Protein AF-A0A923FE70-F1 (afdb_monomer_lite)

Secondary structure (DSSP, 8-state):
-HHHHHHHHHHHHHHHHHTT-EEE-TTSS-EEEEEEE-SSEEEEEESSTT-EEEEEHHHHHHHHHHHHHTT--SGGGPPP----SSGGGS-HHHHHTTB-TTS-BPP---

Foldseek 3Di:
DVVLVVVLVVVLVVLVVQAPPWDADPVNPWIKHFPDRDPFWTWIGTDDPPDIDIDTSVVSSVLVVVCVVVVCDDDVSPFDQADDPDLVRGGPSNNVVQADPVRDGHDPDD

Organism: NCBI:txid2745496

pLDDT: mean 82.55, std 10.19, range [40.16, 93.31]

Sequence (110 aa):
MQHIIQVDNTLWALTSRLQGKELQIPSRSARFRITTVDANRFVIETGSEDSQLALTRAAFQQTLDYLAGNNHLGQAQAVEISSNHTYEKAGPLCQAARYRAENKPGSLRY

Radius of gyration: 15.58 Å; chains: 1; bounding box: 36×31×39 Å

Structure (mmCIF, N/CA/C/O backbone):
data_AF-A0A923FE70-F1
#
_entry.id   AF-A0A923FE70-F1
#
loop_
_atom_site.group_PDB
_atom_site.id
_atom_site.type_symbol
_atom_site.label_atom_id
_atom_site.label_alt_id
_atom_site.label_comp_id
_atom_site.label_asym_id
_atom_site.label_entity_id
_atom_site.label_seq_id
_atom_site.pdbx_PDB_ins_code
_atom_site.Cartn_x
_atom_site.Cartn_y
_atom_site.Cartn_z
_atom_site.occupancy
_atom_site.B_iso_or_equiv
_atom_site.auth_seq_id
_atom_site.auth_comp_id
_atom_site.auth_asym_id
_atom_site.auth_atom_id
_atom_site.pdbx_PDB_model_num
ATOM 1 N N . MET A 1 1 ? 15.191 -11.835 -4.048 1.00 58.59 1 MET A N 1
ATOM 2 C CA . MET A 1 1 ? 13.790 -11.977 -3.580 1.00 58.59 1 MET A CA 1
ATOM 3 C C . MET A 1 1 ? 13.647 -12.224 -2.077 1.00 58.59 1 MET A C 1
ATOM 5 O O . MET A 1 1 ? 12.761 -11.615 -1.499 1.00 58.59 1 MET A O 1
ATOM 9 N N . GLN A 1 2 ? 14.486 -13.036 -1.412 1.00 61.03 2 GLN A N 1
ATOM 10 C CA . GLN A 1 2 ? 14.336 -13.315 0.036 1.00 61.03 2 GLN A CA 1
ATOM 11 C C . GLN A 1 2 ? 14.248 -12.055 0.926 1.00 61.03 2 GLN A C 1
ATOM 13 O O . GLN A 1 2 ? 13.419 -12.010 1.829 1.00 61.03 2 GLN A O 1
ATOM 18 N N . HIS A 1 3 ? 15.020 -11.001 0.630 1.00 62.88 3 HIS A N 1
ATOM 19 C CA . HIS A 1 3 ? 14.956 -9.735 1.374 1.00 62.88 3 HIS A CA 1
ATOM 20 C C . HIS A 1 3 ? 13.593 -9.031 1.288 1.00 62.88 3 HIS A C 1
ATOM 22 O O . HIS A 1 3 ? 13.148 -8.446 2.269 1.00 62.88 3 HIS A O 1
ATOM 28 N N . ILE A 1 4 ? 12.906 -9.118 0.147 1.00 74.62 4 ILE A N 1
ATOM 29 C CA . ILE A 1 4 ? 11.605 -8.467 -0.059 1.00 74.62 4 ILE A CA 1
ATOM 30 C C . ILE A 1 4 ? 10.528 -9.161 0.784 1.00 74.62 4 ILE A C 1
ATOM 32 O O . ILE A 1 4 ? 9.772 -8.504 1.493 1.00 74.62 4 ILE A O 1
ATOM 36 N N . ILE A 1 5 ? 10.543 -10.497 0.803 1.00 71.69 5 ILE A N 1
ATOM 37 C CA . ILE A 1 5 ? 9.637 -11.316 1.623 1.00 71.69 5 ILE A CA 1
ATOM 38 C C . ILE A 1 5 ? 9.839 -11.029 3.123 1.00 71.69 5 ILE A C 1
ATOM 40 O O . ILE A 1 5 ? 8.887 -11.023 3.904 1.00 71.69 5 ILE A O 1
ATOM 44 N N . GLN A 1 6 ? 11.078 -10.776 3.555 1.00 72.75 6 GLN A N 1
ATOM 45 C CA . GLN A 1 6 ? 11.368 -10.413 4.944 1.00 72.75 6 GLN A CA 1
ATOM 46 C C . GLN A 1 6 ? 10.820 -9.024 5.309 1.00 72.75 6 GLN A C 1
ATOM 48 O O . GLN A 1 6 ? 10.296 -8.850 6.413 1.00 72.75 6 GLN A O 1
ATOM 53 N N . VAL A 1 7 ? 10.913 -8.051 4.395 1.00 76.81 7 VAL A N 1
ATOM 54 C CA . VAL A 1 7 ? 10.330 -6.709 4.565 1.00 76.81 7 VAL A CA 1
ATOM 55 C C . VAL A 1 7 ? 8.810 -6.797 4.685 1.00 76.81 7 VAL A C 1
ATOM 57 O O . VAL A 1 7 ? 8.253 -6.238 5.628 1.00 76.81 7 VAL A O 1
ATOM 60 N N . ASP A 1 8 ? 8.158 -7.551 3.799 1.00 81.44 8 ASP A N 1
ATOM 61 C CA . ASP A 1 8 ? 6.709 -7.775 3.823 1.00 81.44 8 ASP A CA 1
ATOM 62 C C . ASP A 1 8 ? 6.235 -8.376 5.157 1.00 81.44 8 ASP A C 1
ATOM 64 O O . ASP A 1 8 ? 5.400 -7.786 5.845 1.00 81.44 8 ASP A O 1
ATOM 68 N N . ASN A 1 9 ? 6.841 -9.483 5.599 1.00 84.69 9 ASN A N 1
ATOM 69 C CA . ASN A 1 9 ? 6.496 -10.117 6.877 1.00 84.69 9 ASN A CA 1
ATOM 70 C C . ASN A 1 9 ? 6.710 -9.189 8.082 1.00 84.69 9 ASN A C 1
ATOM 72 O O . ASN A 1 9 ? 5.885 -9.148 8.999 1.00 84.69 9 ASN A O 1
ATOM 76 N N . THR A 1 10 ? 7.821 -8.449 8.090 1.00 87.69 10 THR A N 1
ATOM 77 C CA . THR A 1 10 ? 8.158 -7.541 9.193 1.00 87.69 10 THR A CA 1
ATOM 78 C C . THR A 1 10 ? 7.166 -6.387 9.266 1.00 87.69 10 THR A C 1
ATOM 80 O O . THR A 1 10 ? 6.665 -6.081 10.351 1.00 87.69 10 THR A O 1
ATOM 83 N N . LEU A 1 11 ? 6.835 -5.781 8.121 1.00 86.19 11 LEU A N 1
ATOM 84 C CA . LEU A 1 11 ? 5.833 -4.724 8.051 1.00 86.19 11 LEU A CA 1
ATOM 85 C C . LEU A 1 11 ? 4.483 -5.238 8.550 1.00 86.19 11 LEU A C 1
ATOM 87 O O . LEU A 1 11 ? 3.869 -4.596 9.396 1.00 86.19 11 LEU A O 1
ATOM 91 N N . TRP A 1 12 ? 4.055 -6.419 8.102 1.00 88.69 12 TRP A N 1
ATOM 92 C CA . TRP A 1 12 ? 2.772 -6.994 8.507 1.00 88.69 12 TRP A CA 1
ATOM 93 C C . TRP A 1 12 ? 2.675 -7.223 10.018 1.00 88.69 12 TRP A C 1
ATOM 95 O O . TRP A 1 12 ? 1.671 -6.881 10.651 1.00 88.69 12 TRP A O 1
ATOM 105 N N . ALA A 1 13 ? 3.745 -7.748 10.619 1.00 90.38 13 ALA A N 1
ATOM 106 C CA . ALA A 1 13 ? 3.827 -7.950 12.060 1.00 90.38 13 ALA A CA 1
ATOM 107 C C . ALA A 1 13 ? 3.781 -6.621 12.835 1.00 90.38 13 ALA A C 1
ATOM 109 O O . ALA A 1 13 ? 3.115 -6.535 13.869 1.00 90.38 13 ALA A O 1
ATOM 110 N N . LEU A 1 14 ? 4.457 -5.577 12.343 1.00 90.88 14 LEU A N 1
ATOM 111 C CA . LEU A 1 14 ? 4.414 -4.243 12.947 1.00 90.88 14 LEU A CA 1
ATOM 112 C C . LEU A 1 14 ? 3.020 -3.617 12.830 1.00 90.88 14 LEU A C 1
ATOM 114 O O . LEU A 1 14 ? 2.485 -3.156 13.836 1.00 90.88 14 LEU A O 1
ATOM 118 N N . THR A 1 15 ? 2.402 -3.669 11.651 1.00 89.38 15 THR A N 1
ATOM 119 C CA . THR A 1 15 ? 1.047 -3.150 11.410 1.00 89.38 15 THR A CA 1
ATOM 120 C C . THR A 1 15 ? 0.018 -3.850 12.298 1.00 89.38 15 THR A C 1
ATOM 122 O O . THR A 1 15 ? -0.807 -3.181 12.916 1.00 89.38 15 THR A O 1
ATOM 125 N N . SER A 1 16 ? 0.126 -5.173 12.466 1.00 90.81 16 SER A N 1
ATOM 126 C CA . SER A 1 16 ? -0.740 -5.951 13.370 1.00 90.81 16 SER A CA 1
ATOM 127 C C . SER A 1 16 ? -0.665 -5.453 14.819 1.00 90.81 16 SER A C 1
ATOM 129 O O . SER A 1 16 ? -1.682 -5.326 15.493 1.00 90.81 16 SER A O 1
ATOM 131 N N . ARG A 1 17 ? 0.532 -5.096 15.306 1.00 93.31 17 ARG A N 1
ATOM 132 C CA . ARG A 1 17 ? 0.731 -4.546 16.666 1.00 93.31 17 ARG A CA 1
ATOM 133 C C . ARG A 1 17 ? 0.181 -3.127 16.841 1.00 93.31 17 ARG A C 1
ATOM 135 O O . ARG A 1 17 ? 0.049 -2.652 17.973 1.00 93.31 17 ARG A O 1
ATOM 142 N N . LEU A 1 18 ? -0.066 -2.429 15.737 1.00 91.94 18 LEU A N 1
ATOM 143 C CA . LEU A 1 18 ? -0.607 -1.073 15.708 1.00 91.94 18 LEU A CA 1
ATOM 144 C C . LEU A 1 18 ? -2.119 -1.048 15.449 1.00 91.94 18 LEU A C 1
ATOM 146 O O . LEU A 1 18 ? -2.714 0.027 15.489 1.00 91.94 18 LEU A O 1
ATOM 150 N N . GLN A 1 19 ? -2.750 -2.204 15.225 1.00 92.69 19 GLN A N 1
ATOM 151 C CA . GLN A 1 19 ? -4.193 -2.291 15.038 1.00 92.69 19 GLN A CA 1
ATOM 152 C C . GLN A 1 19 ? -4.948 -1.684 16.231 1.00 92.69 19 GLN A C 1
ATOM 154 O O . GLN A 1 19 ? -4.587 -1.881 17.393 1.00 92.69 19 GLN A O 1
ATOM 159 N N . GLY A 1 20 ? -5.991 -0.913 15.928 1.00 89.69 20 GLY A N 1
ATOM 160 C CA . GLY A 1 20 ? -6.816 -0.194 16.897 1.00 89.69 20 GLY A CA 1
ATOM 161 C C . GLY A 1 20 ? -6.186 1.090 17.441 1.00 89.69 20 GLY A C 1
ATOM 162 O O . GLY A 1 20 ? -6.885 1.866 18.090 1.00 89.69 20 GLY A O 1
ATOM 163 N N . LYS A 1 21 ? -4.900 1.357 17.170 1.00 89.19 21 LYS A N 1
ATOM 164 C CA . LYS A 1 21 ? -4.233 2.587 17.611 1.00 89.19 21 LYS A CA 1
ATOM 165 C C . LYS A 1 21 ? -4.448 3.711 16.607 1.00 89.19 21 LYS A C 1
ATOM 167 O O . LYS A 1 21 ? -4.362 3.513 15.396 1.00 89.19 21 LYS A O 1
ATOM 172 N N . GLU A 1 22 ? -4.679 4.905 17.137 1.00 89.69 22 GLU A N 1
ATOM 173 C CA . GLU A 1 22 ? -4.637 6.132 16.356 1.00 89.69 22 GLU A CA 1
ATOM 174 C C . GLU A 1 22 ? -3.177 6.559 16.157 1.00 89.69 22 GLU A C 1
ATOM 176 O O . GLU A 1 22 ? -2.391 6.630 17.105 1.00 89.69 22 GLU A O 1
ATOM 181 N N . LEU A 1 23 ? -2.815 6.812 14.907 1.00 89.69 23 LEU A N 1
ATOM 182 C CA . LEU A 1 23 ? -1.481 7.178 14.455 1.00 89.69 23 LEU A CA 1
ATOM 183 C C . LEU A 1 23 ? -1.528 8.549 13.777 1.00 89.69 23 LEU A C 1
ATOM 185 O O . LEU A 1 23 ? -2.566 8.993 13.292 1.00 89.69 23 LEU A O 1
ATOM 189 N N . GLN A 1 24 ? -0.386 9.228 13.737 1.00 87.19 24 GLN A N 1
ATOM 190 C CA . GLN A 1 24 ? -0.232 10.516 13.063 1.00 87.19 24 GLN A CA 1
ATOM 191 C C . GLN A 1 24 ? 0.691 10.382 11.862 1.00 87.19 24 GLN A C 1
ATOM 193 O O . GLN A 1 24 ? 1.704 9.682 11.919 1.00 87.19 24 GLN A O 1
ATOM 198 N N . ILE A 1 25 ? 0.358 11.087 10.781 1.00 83.44 25 ILE A N 1
ATOM 199 C CA . ILE A 1 25 ? 1.288 11.234 9.659 1.00 83.44 25 ILE A CA 1
ATOM 200 C C . ILE A 1 25 ? 2.492 12.099 10.080 1.00 83.44 25 ILE A C 1
ATOM 202 O O . ILE A 1 25 ? 2.352 12.919 10.991 1.00 83.44 25 ILE A O 1
ATOM 206 N N . PRO A 1 26 ? 3.666 11.975 9.431 1.00 80.56 26 PRO A N 1
ATOM 207 C CA . PRO A 1 26 ? 4.884 12.676 9.856 1.00 80.56 26 PRO A CA 1
ATOM 208 C C . PRO A 1 26 ? 4.755 14.203 9.967 1.00 80.56 26 PRO A C 1
ATOM 210 O O . PRO A 1 26 ? 5.322 14.800 10.879 1.00 80.56 26 PRO A O 1
ATOM 213 N N . SER A 1 27 ? 3.965 14.837 9.093 1.00 83.00 27 SER A N 1
ATOM 214 C CA . SER A 1 27 ? 3.671 16.281 9.145 1.00 83.00 27 SER A CA 1
ATOM 215 C C . SER A 1 27 ? 2.801 16.694 10.338 1.00 83.00 27 SER A C 1
ATOM 217 O O . SER A 1 27 ? 2.609 17.884 10.568 1.00 83.00 27 SER A O 1
ATOM 219 N N . ARG A 1 28 ? 2.237 15.724 11.072 1.00 81.50 28 ARG A N 1
ATOM 220 C CA . ARG A 1 28 ? 1.273 15.888 12.174 1.00 81.50 28 ARG A CA 1
ATOM 221 C C . ARG A 1 28 ? -0.038 16.576 11.785 1.00 81.50 28 ARG A C 1
ATOM 223 O O . ARG A 1 28 ? -0.843 16.885 12.657 1.00 81.50 28 ARG A O 1
ATOM 230 N N . SER A 1 29 ? -0.282 16.786 10.493 1.00 83.12 29 SER A N 1
ATOM 231 C CA . SER A 1 29 ? -1.469 17.493 10.000 1.00 83.12 29 SER A CA 1
ATOM 232 C C . SER A 1 29 ? -2.721 16.616 9.917 1.00 83.12 29 SER A C 1
ATOM 234 O O . SER A 1 29 ? -3.807 17.140 9.698 1.00 83.12 29 SER A O 1
ATOM 236 N N . ALA A 1 30 ? -2.592 15.297 10.081 1.00 84.12 30 ALA A N 1
ATOM 237 C CA . ALA A 1 30 ? -3.716 14.366 10.063 1.00 84.12 30 ALA A CA 1
ATOM 238 C C . ALA A 1 30 ? -3.457 13.138 10.944 1.00 84.12 30 ALA A C 1
ATOM 240 O O . ALA A 1 30 ? -2.310 12.797 11.265 1.00 84.12 30 ALA A O 1
ATOM 241 N N . ARG A 1 31 ? -4.548 12.465 11.308 1.00 88.69 31 ARG A N 1
ATOM 242 C CA . ARG A 1 31 ? -4.541 11.191 12.026 1.00 88.69 31 ARG A CA 1
ATOM 243 C C . ARG A 1 31 ? -5.150 10.097 11.162 1.00 88.69 31 ARG A C 1
ATOM 245 O O . ARG A 1 31 ? -5.932 10.378 10.253 1.00 88.69 31 ARG A O 1
ATOM 252 N N . PHE A 1 32 ? -4.767 8.864 11.445 1.00 90.69 32 PHE A N 1
ATOM 253 C CA . PHE A 1 32 ? -5.311 7.675 10.811 1.00 90.69 32 PHE A CA 1
ATOM 254 C C . PHE A 1 32 ? -5.321 6.520 11.803 1.00 90.69 32 PHE A C 1
ATOM 256 O O . PHE A 1 32 ? -4.561 6.511 12.772 1.00 90.69 32 PHE A O 1
ATOM 263 N N . ARG A 1 33 ? -6.166 5.527 11.557 1.00 91.88 33 ARG A N 1
ATOM 264 C CA . ARG A 1 33 ? -6.290 4.350 12.415 1.00 91.88 33 ARG A CA 1
ATOM 265 C C . ARG A 1 33 ? -6.239 3.096 11.568 1.00 91.88 33 ARG A C 1
ATOM 267 O O . ARG A 1 33 ? -6.910 3.000 10.548 1.00 91.88 33 ARG A O 1
ATOM 274 N N . ILE A 1 34 ? -5.455 2.116 12.002 1.00 91.75 34 ILE A N 1
ATOM 275 C CA . ILE A 1 34 ? -5.490 0.780 11.405 1.00 91.75 34 ILE A CA 1
ATOM 276 C C . ILE A 1 34 ? -6.642 0.031 12.073 1.00 91.75 34 ILE A C 1
ATOM 278 O O . ILE A 1 34 ? -6.553 -0.311 13.252 1.00 91.75 34 ILE A O 1
ATOM 282 N N . THR A 1 35 ? -7.739 -0.192 11.357 1.00 92.00 35 THR A N 1
ATOM 283 C CA . THR A 1 35 ? -8.958 -0.785 11.933 1.00 92.00 35 THR A CA 1
ATOM 284 C C . THR A 1 35 ? -8.915 -2.309 11.893 1.00 92.00 35 THR A C 1
ATOM 286 O O . THR A 1 35 ? -9.257 -2.977 12.868 1.00 92.00 35 THR A O 1
ATOM 289 N N . THR A 1 36 ? -8.427 -2.865 10.785 1.00 92.06 36 THR A N 1
ATOM 290 C CA . THR A 1 36 ? -8.370 -4.310 10.544 1.00 92.06 36 THR A CA 1
ATOM 291 C C . THR A 1 36 ? -6.995 -4.694 10.035 1.00 92.06 36 THR A C 1
ATOM 293 O O . THR A 1 36 ? -6.470 -4.029 9.144 1.00 92.06 36 THR A O 1
ATOM 296 N N . VAL A 1 37 ? -6.439 -5.785 10.556 1.00 91.88 37 VAL A N 1
ATOM 297 C CA . VAL A 1 37 ? -5.290 -6.477 9.970 1.00 91.88 37 VAL A CA 1
ATOM 298 C C . VAL A 1 37 ? -5.623 -7.962 9.929 1.00 91.88 37 VAL A C 1
ATOM 300 O O . VAL A 1 37 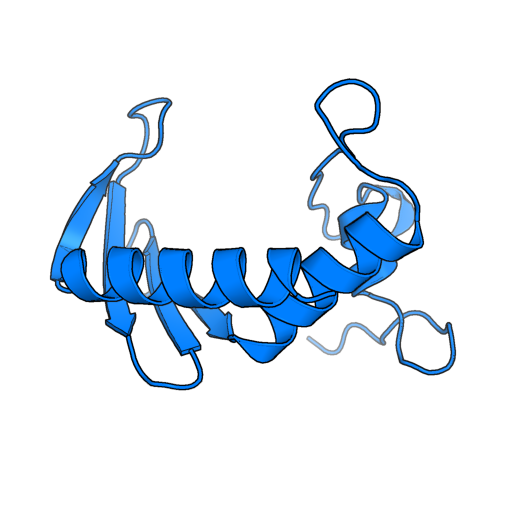? -5.905 -8.568 10.958 1.00 91.88 37 VAL A O 1
ATOM 303 N N . ASP A 1 38 ? -5.618 -8.540 8.735 1.00 90.69 38 ASP A N 1
ATOM 304 C CA . ASP A 1 38 ? -5.763 -9.978 8.520 1.00 90.69 38 ASP A CA 1
ATOM 305 C C . ASP A 1 38 ? -4.574 -10.510 7.703 1.00 90.69 38 ASP A C 1
ATOM 307 O O . ASP A 1 38 ? -3.630 -9.779 7.408 1.00 90.69 38 ASP A O 1
ATOM 311 N N . ALA A 1 39 ? -4.570 -11.800 7.362 1.00 88.00 39 ALA A N 1
ATOM 312 C CA . ALA A 1 39 ? -3.455 -12.415 6.637 1.00 88.00 39 ALA A CA 1
ATOM 313 C C . ALA A 1 39 ? -3.206 -11.811 5.238 1.00 88.00 39 ALA A C 1
ATOM 315 O O . ALA A 1 39 ? -2.090 -11.905 4.721 1.00 88.00 39 ALA A O 1
ATOM 316 N N . ASN A 1 40 ? -4.229 -11.198 4.638 1.00 90.50 40 ASN A N 1
ATOM 317 C CA . ASN A 1 40 ? -4.272 -10.807 3.232 1.00 90.50 40 ASN A CA 1
ATOM 318 C C . ASN A 1 40 ? -4.375 -9.296 3.024 1.00 90.50 40 ASN A C 1
ATOM 320 O O . ASN A 1 40 ? -4.012 -8.811 1.950 1.00 90.50 40 ASN A O 1
ATOM 324 N N . ARG A 1 41 ? -4.889 -8.544 3.996 1.00 92.31 41 ARG A N 1
ATOM 325 C CA . ARG A 1 41 ? -5.021 -7.087 3.912 1.00 92.31 41 ARG A CA 1
ATOM 326 C C . ARG A 1 41 ? -4.977 -6.411 5.275 1.00 92.31 41 ARG A C 1
ATOM 328 O O . ARG A 1 41 ? -5.235 -7.023 6.309 1.00 92.31 41 ARG A O 1
ATOM 335 N N . PHE A 1 42 ? -4.728 -5.111 5.249 1.00 92.25 42 PHE A N 1
ATOM 336 C CA . PHE A 1 42 ? -5.102 -4.231 6.343 1.00 92.25 42 PHE A CA 1
ATOM 337 C C . PHE A 1 42 ? -5.958 -3.077 5.833 1.00 92.25 42 PHE A C 1
ATOM 339 O O . PHE A 1 42 ? -5.904 -2.711 4.656 1.00 92.25 42 PHE A O 1
ATOM 346 N N . VAL A 1 43 ? -6.754 -2.511 6.734 1.00 91.94 43 VAL A N 1
ATOM 347 C CA . VAL A 1 43 ? -7.637 -1.377 6.463 1.00 91.94 43 VAL A CA 1
ATOM 348 C C . VAL A 1 43 ? -7.187 -0.197 7.311 1.00 91.94 43 VAL A C 1
ATOM 350 O O . VAL A 1 43 ? -7.038 -0.312 8.529 1.00 91.94 43 VAL A O 1
ATOM 353 N N . ILE A 1 44 ? -6.954 0.925 6.641 1.00 90.94 44 ILE A N 1
ATOM 354 C CA . ILE A 1 44 ? -6.644 2.213 7.240 1.00 90.94 44 ILE A CA 1
ATOM 355 C C . ILE A 1 44 ? -7.873 3.097 7.099 1.00 90.94 44 ILE A C 1
ATOM 357 O O . ILE A 1 44 ? -8.374 3.307 6.003 1.00 90.94 44 ILE A O 1
ATOM 361 N N . GLU A 1 45 ? -8.322 3.659 8.201 1.00 90.88 45 GLU A N 1
ATOM 362 C CA . GLU A 1 45 ? -9.292 4.740 8.223 1.00 90.88 45 GLU A CA 1
ATOM 363 C C . GLU A 1 45 ? -8.547 6.076 8.301 1.00 90.88 45 GLU A C 1
ATOM 365 O O . GLU A 1 45 ? -7.620 6.237 9.104 1.00 90.88 45 GLU A O 1
ATOM 370 N N . THR A 1 46 ? -8.925 7.022 7.444 1.00 84.00 46 THR A N 1
ATOM 371 C CA . THR A 1 46 ? -8.296 8.346 7.340 1.00 84.00 46 THR A CA 1
ATOM 372 C C . THR A 1 46 ? -9.359 9.438 7.414 1.00 84.00 46 THR A C 1
ATOM 374 O O . THR A 1 46 ? -10.371 9.341 6.734 1.00 84.00 46 THR A O 1
ATOM 377 N N . GLY A 1 47 ? -9.130 10.512 8.174 1.00 75.69 47 GLY A N 1
ATOM 378 C CA . GLY A 1 47 ? -10.065 11.646 8.202 1.00 75.69 47 GLY A CA 1
ATOM 379 C C . GLY A 1 47 ? -11.425 11.310 8.836 1.00 75.69 47 GLY A C 1
ATOM 380 O O . GLY A 1 47 ? -11.462 10.888 9.987 1.00 75.69 47 GLY A O 1
ATOM 381 N N . SER A 1 48 ? -12.526 11.567 8.118 1.00 63.59 48 SER A N 1
ATOM 382 C CA . SER A 1 48 ? -13.900 11.252 8.548 1.00 63.59 48 SER A CA 1
ATOM 383 C C . SER A 1 48 ? -14.188 9.748 8.480 1.00 63.59 48 SER A C 1
ATOM 385 O O . SER A 1 48 ? -13.643 9.069 7.612 1.00 63.59 48 SER A O 1
ATOM 387 N N . GLU A 1 49 ? -15.083 9.262 9.347 1.00 60.34 49 GLU A N 1
ATOM 388 C CA . GLU A 1 49 ? -15.358 7.837 9.648 1.00 60.34 49 GLU A CA 1
ATOM 389 C C . GLU A 1 49 ? -15.706 6.933 8.435 1.00 60.34 49 GLU A C 1
ATOM 391 O O . GLU A 1 49 ? -15.689 5.711 8.549 1.00 60.34 49 GLU A O 1
ATOM 396 N N . ASP A 1 50 ? -15.909 7.495 7.238 1.00 64.81 50 ASP A N 1
ATOM 397 C CA . ASP A 1 50 ? -16.252 6.751 6.017 1.00 64.81 50 ASP A CA 1
ATOM 398 C C . ASP A 1 50 ? -15.121 6.646 4.970 1.00 64.81 50 ASP A C 1
ATOM 400 O O . ASP A 1 50 ? -15.292 5.998 3.935 1.00 64.81 50 ASP A O 1
ATOM 404 N N . SER A 1 51 ? -13.949 7.257 5.192 1.00 78.12 51 SER A N 1
ATOM 405 C CA . SER A 1 51 ? -12.841 7.213 4.221 1.00 78.12 51 SER A CA 1
ATOM 406 C C . SER A 1 51 ? -11.823 6.127 4.576 1.00 78.12 51 SER A C 1
ATOM 408 O O . SER A 1 51 ? -10.828 6.354 5.278 1.00 78.12 51 SER A O 1
ATOM 410 N N . GLN A 1 52 ? -12.090 4.919 4.072 1.00 86.38 52 GLN A N 1
ATOM 411 C CA . GLN A 1 52 ? -11.262 3.733 4.283 1.00 86.38 52 GLN A CA 1
ATOM 412 C C . GLN A 1 52 ? -10.378 3.414 3.073 1.00 86.38 52 GLN A C 1
ATOM 414 O O . GLN A 1 52 ? -10.820 3.397 1.926 1.00 86.38 52 GLN A O 1
ATOM 419 N N . LEU A 1 53 ? -9.123 3.077 3.352 1.00 87.25 53 LEU A N 1
ATOM 420 C CA . LEU A 1 53 ? -8.147 2.569 2.402 1.00 87.25 53 LEU A CA 1
ATOM 421 C C . LEU A 1 53 ? -7.783 1.133 2.780 1.00 87.25 53 LEU A C 1
ATOM 423 O O . LEU A 1 53 ? -7.249 0.883 3.859 1.00 87.25 53 LEU A O 1
ATOM 427 N N . ALA A 1 54 ? -8.020 0.185 1.878 1.00 89.94 54 ALA A N 1
ATOM 428 C CA . ALA A 1 54 ? -7.569 -1.191 2.047 1.00 89.94 54 ALA A CA 1
ATOM 429 C C . ALA A 1 54 ? -6.273 -1.426 1.259 1.00 89.94 54 ALA A C 1
ATOM 431 O O . ALA A 1 54 ? -6.251 -1.247 0.041 1.00 89.94 54 ALA A O 1
ATOM 432 N N . LEU A 1 55 ? -5.214 -1.880 1.934 1.00 88.75 55 LEU A N 1
ATOM 433 C CA . LEU A 1 55 ? -4.002 -2.365 1.275 1.00 88.75 55 LEU A CA 1
ATOM 434 C C . LEU A 1 55 ? -3.968 -3.887 1.348 1.00 88.75 55 LEU A C 1
ATOM 436 O O . LEU A 1 55 ? -3.967 -4.466 2.435 1.00 88.75 55 LEU A O 1
ATOM 440 N N . THR A 1 56 ? -3.913 -4.542 0.190 1.00 91.06 56 THR A N 1
ATOM 441 C CA . THR A 1 56 ? -3.702 -5.990 0.138 1.00 91.06 56 THR A CA 1
ATOM 442 C C . THR A 1 56 ? -2.214 -6.307 0.184 1.00 91.06 56 THR A C 1
ATOM 444 O O . THR A 1 56 ? -1.384 -5.611 -0.407 1.00 91.06 56 THR A O 1
ATOM 447 N N . ARG A 1 57 ? -1.878 -7.403 0.856 1.00 89.50 57 ARG A N 1
ATOM 448 C CA . ARG A 1 57 ? -0.517 -7.921 0.956 1.00 89.50 57 ARG A CA 1
ATOM 449 C C . ARG A 1 57 ? 0.063 -8.257 -0.417 1.00 89.50 57 ARG A C 1
ATOM 451 O O . ARG A 1 57 ? 1.211 -7.944 -0.701 1.00 89.50 57 ARG A O 1
ATOM 458 N N . ALA A 1 58 ? -0.766 -8.807 -1.305 1.00 87.38 58 ALA A N 1
ATOM 459 C CA . ALA A 1 58 ? -0.383 -9.092 -2.684 1.00 87.38 58 ALA A CA 1
ATOM 460 C C . ALA A 1 58 ? -0.008 -7.817 -3.461 1.00 87.38 58 ALA A C 1
ATOM 462 O O . ALA A 1 58 ? 1.028 -7.798 -4.118 1.00 87.38 58 ALA A O 1
ATOM 463 N N . ALA A 1 59 ? -0.800 -6.741 -3.358 1.00 85.00 59 ALA A N 1
ATOM 464 C CA . ALA A 1 59 ? -0.482 -5.475 -4.024 1.00 85.00 59 ALA A CA 1
ATOM 465 C C . ALA A 1 59 ? 0.790 -4.824 -3.455 1.00 85.00 59 ALA A C 1
ATOM 467 O O . ALA A 1 59 ? 1.589 -4.254 -4.202 1.00 85.00 59 ALA A O 1
ATOM 468 N N . PHE A 1 60 ? 1.005 -4.939 -2.142 1.00 87.25 60 PHE A N 1
ATOM 469 C CA . PHE A 1 60 ? 2.235 -4.476 -1.506 1.00 87.25 60 PHE A CA 1
ATOM 470 C C . PHE A 1 60 ? 3.460 -5.234 -2.036 1.00 87.25 60 PHE A C 1
ATOM 472 O O . PHE A 1 60 ? 4.408 -4.610 -2.513 1.00 87.25 60 PHE A O 1
ATOM 479 N N . GLN 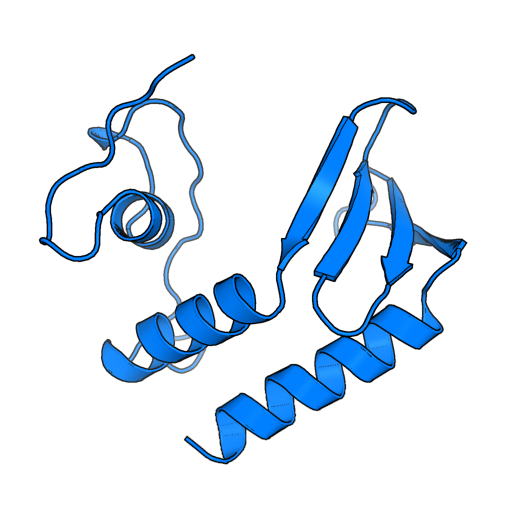A 1 61 ? 3.405 -6.568 -2.051 1.00 86.94 61 GLN A N 1
ATOM 480 C CA . GLN A 1 61 ? 4.477 -7.411 -2.579 1.00 86.94 61 GLN A CA 1
ATOM 481 C C . GLN A 1 61 ? 4.760 -7.121 -4.064 1.00 86.94 61 GLN A C 1
ATOM 483 O O . GLN A 1 61 ? 5.913 -6.904 -4.427 1.00 86.94 61 GLN A O 1
ATOM 488 N N . GLN A 1 62 ? 3.722 -6.999 -4.901 1.00 84.75 62 GLN A N 1
ATOM 489 C CA . GLN A 1 62 ? 3.865 -6.617 -6.315 1.00 84.75 62 GLN A CA 1
ATOM 490 C C . GLN A 1 62 ? 4.558 -5.262 -6.490 1.00 84.75 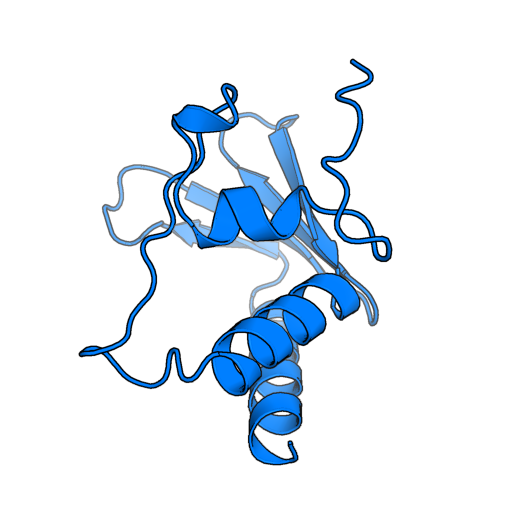62 GLN A C 1
ATOM 492 O O . GLN A 1 62 ? 5.372 -5.094 -7.397 1.00 84.75 62 GLN A O 1
ATOM 497 N N . THR A 1 63 ? 4.262 -4.298 -5.614 1.00 85.81 63 THR A N 1
ATOM 498 C CA . THR A 1 63 ? 4.918 -2.985 -5.638 1.00 85.81 63 THR A CA 1
ATOM 499 C C . THR A 1 63 ? 6.407 -3.117 -5.335 1.00 85.81 63 THR A C 1
ATOM 501 O O . THR A 1 63 ? 7.229 -2.540 -6.044 1.00 85.81 63 THR A O 1
ATOM 504 N N . LEU A 1 64 ? 6.778 -3.905 -4.322 1.00 86.50 64 LEU A N 1
ATOM 505 C CA . LEU A 1 64 ? 8.187 -4.139 -4.003 1.00 86.50 64 LEU A CA 1
ATOM 506 C C . LEU A 1 64 ? 8.923 -4.868 -5.135 1.00 86.50 64 LEU A C 1
ATOM 508 O O . LEU A 1 64 ? 10.053 -4.502 -5.460 1.00 86.50 64 LEU A O 1
ATOM 512 N N . ASP A 1 65 ? 8.278 -5.855 -5.757 1.00 85.62 65 ASP A N 1
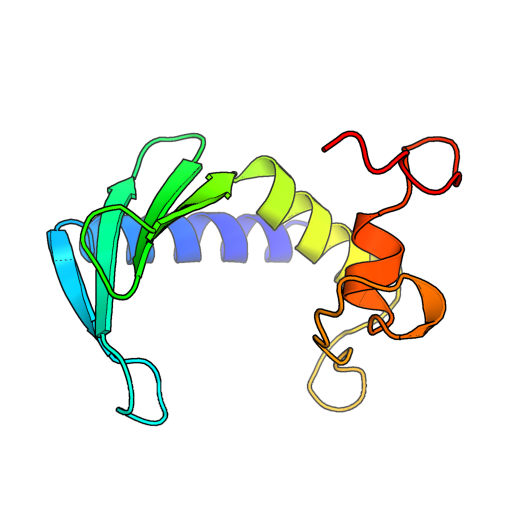ATOM 513 C CA . ASP A 1 65 ? 8.842 -6.590 -6.891 1.00 85.62 65 ASP A CA 1
ATOM 514 C C . ASP A 1 65 ? 9.035 -5.682 -8.112 1.00 85.62 65 ASP A C 1
ATOM 516 O O . ASP A 1 65 ? 10.079 -5.748 -8.760 1.00 85.62 65 ASP A O 1
ATOM 520 N N . TYR A 1 66 ? 8.089 -4.774 -8.385 1.00 84.25 66 TYR A N 1
ATOM 521 C CA . TYR A 1 66 ? 8.235 -3.753 -9.425 1.00 84.25 66 TYR A CA 1
ATOM 522 C C . TYR A 1 66 ? 9.430 -2.834 -9.150 1.00 84.25 66 TYR A C 1
ATOM 524 O O . TYR A 1 66 ? 10.255 -2.616 -10.039 1.00 84.25 66 TYR A O 1
ATOM 532 N N . LEU A 1 67 ? 9.549 -2.308 -7.927 1.00 87.25 67 LEU A N 1
ATOM 533 C CA . LEU A 1 67 ? 10.649 -1.412 -7.562 1.00 87.25 67 LEU A CA 1
ATOM 534 C C . LEU A 1 67 ? 12.003 -2.115 -7.697 1.00 87.25 67 LEU A C 1
ATOM 536 O O . LEU A 1 67 ? 12.924 -1.570 -8.303 1.00 87.25 67 LEU A O 1
ATOM 540 N N . ALA A 1 68 ? 12.114 -3.344 -7.193 1.00 87.19 68 ALA A N 1
ATOM 541 C CA . ALA A 1 68 ? 13.341 -4.123 -7.293 1.00 87.19 68 ALA A CA 1
ATOM 542 C C . ALA A 1 68 ? 13.672 -4.502 -8.745 1.00 87.19 68 ALA A C 1
ATOM 544 O O . ALA A 1 68 ? 14.818 -4.357 -9.164 1.00 87.19 68 ALA A O 1
ATOM 545 N N . GLY A 1 69 ? 12.678 -4.943 -9.523 1.00 86.00 69 GLY A N 1
ATOM 546 C CA . GLY A 1 69 ? 12.851 -5.335 -10.923 1.00 86.00 69 GLY A CA 1
ATOM 547 C C . GLY A 1 69 ? 13.258 -4.185 -11.847 1.00 86.00 69 GLY A C 1
ATOM 548 O O . GLY A 1 69 ? 13.897 -4.426 -12.867 1.00 86.00 69 GLY A O 1
ATOM 549 N N . ASN A 1 70 ? 12.944 -2.941 -11.473 1.00 85.56 70 ASN A N 1
ATOM 550 C CA . ASN A 1 70 ? 13.302 -1.733 -12.223 1.00 85.56 70 ASN A CA 1
ATOM 551 C C . ASN A 1 70 ? 14.494 -0.967 -11.616 1.00 85.56 70 ASN A C 1
ATOM 553 O O . ASN A 1 70 ? 14.743 0.174 -11.996 1.00 85.56 70 ASN A O 1
ATOM 557 N N . ASN A 1 71 ? 15.248 -1.573 -10.688 1.00 87.44 71 ASN A N 1
ATOM 558 C CA . ASN A 1 71 ? 16.387 -0.944 -10.005 1.00 87.44 71 ASN A CA 1
ATOM 559 C C . ASN A 1 71 ? 16.036 0.375 -9.288 1.00 87.44 71 ASN A C 1
ATOM 561 O O . ASN A 1 71 ? 16.845 1.294 -9.224 1.00 87.44 71 ASN A O 1
ATOM 565 N N . HIS A 1 72 ? 14.844 0.483 -8.702 1.00 87.50 72 HIS A N 1
ATOM 566 C CA . HIS A 1 72 ? 14.485 1.587 -7.809 1.00 87.50 72 HIS A CA 1
ATOM 567 C C . HIS A 1 72 ? 14.932 1.285 -6.375 1.00 87.50 72 HIS A C 1
ATOM 569 O O . HIS A 1 72 ? 14.115 1.127 -5.465 1.00 87.50 72 HIS A O 1
ATOM 575 N N . LEU A 1 73 ? 16.247 1.143 -6.181 1.00 82.88 73 LEU A N 1
ATOM 576 C CA . LEU A 1 73 ? 16.847 0.756 -4.905 1.00 82.88 73 LEU A CA 1
ATOM 577 C C . LEU A 1 73 ? 17.633 1.914 -4.279 1.00 82.88 73 LEU A C 1
ATOM 579 O O . LEU A 1 73 ? 18.523 2.503 -4.889 1.00 82.88 73 LEU A O 1
ATOM 583 N N . GLY A 1 74 ? 17.330 2.202 -3.013 1.00 81.75 74 GLY A N 1
ATOM 584 C CA . GLY A 1 74 ? 17.972 3.278 -2.261 1.00 81.75 74 GLY A CA 1
ATOM 585 C C . GLY A 1 74 ? 17.488 4.676 -2.653 1.00 81.75 74 GLY A C 1
ATOM 586 O O . GLY A 1 74 ? 16.723 4.869 -3.594 1.00 81.75 74 GLY A O 1
ATOM 587 N N . GLN A 1 75 ? 17.932 5.677 -1.894 1.00 83.12 75 GLN A N 1
ATOM 588 C CA . GLN A 1 75 ? 17.430 7.048 -2.019 1.00 83.12 75 GLN A CA 1
ATOM 589 C C . GLN A 1 75 ? 17.744 7.685 -3.382 1.00 83.12 75 GLN A C 1
ATOM 591 O O . GLN A 1 75 ? 16.930 8.435 -3.905 1.00 83.12 75 GLN A O 1
ATOM 596 N N . ALA A 1 76 ? 18.898 7.362 -3.973 1.00 86.94 76 ALA A N 1
ATOM 597 C CA . ALA A 1 76 ? 19.320 7.916 -5.260 1.00 86.94 76 ALA A CA 1
ATOM 598 C C . ALA A 1 76 ? 18.443 7.459 -6.438 1.00 86.94 76 ALA A C 1
ATOM 600 O O . ALA A 1 76 ? 18.360 8.162 -7.440 1.00 86.94 76 ALA A O 1
ATOM 601 N N . GLN A 1 77 ? 17.793 6.297 -6.321 1.00 85.31 77 GLN A N 1
ATOM 602 C CA . GLN A 1 77 ? 16.909 5.739 -7.351 1.00 85.31 77 GLN A CA 1
ATOM 603 C C . GLN A 1 77 ? 15.447 5.696 -6.892 1.00 85.31 77 GLN A C 1
ATOM 605 O O . GLN A 1 77 ? 14.634 4.974 -7.476 1.00 85.31 77 GLN A O 1
ATOM 610 N N . ALA A 1 78 ? 15.114 6.456 -5.843 1.00 84.94 78 ALA A N 1
ATOM 611 C CA . ALA A 1 78 ? 13.760 6.549 -5.328 1.00 84.94 78 ALA A CA 1
ATOM 612 C C . ALA A 1 78 ? 12.818 7.063 -6.421 1.00 84.94 78 ALA A C 1
ATOM 614 O O . ALA A 1 78 ? 13.086 8.064 -7.085 1.00 84.94 78 ALA A O 1
ATOM 615 N N . VAL A 1 79 ? 11.704 6.360 -6.602 1.00 85.38 79 VAL A N 1
ATOM 616 C CA . VAL A 1 79 ? 10.660 6.757 -7.539 1.00 85.38 79 VAL A CA 1
ATOM 617 C C . VAL A 1 79 ? 9.694 7.718 -6.853 1.00 85.38 79 VAL A C 1
ATOM 619 O O . VAL A 1 79 ? 9.290 7.504 -5.709 1.00 85.38 79 VAL A O 1
ATOM 622 N N . GLU A 1 80 ? 9.313 8.783 -7.548 1.00 83.94 80 GLU A N 1
ATOM 623 C CA . GLU A 1 80 ? 8.312 9.715 -7.044 1.00 83.94 80 GLU A CA 1
ATOM 624 C C . GLU A 1 80 ? 6.938 9.031 -6.933 1.00 83.94 80 GLU A C 1
ATOM 626 O O . GLU A 1 80 ? 6.451 8.400 -7.879 1.00 83.94 80 GLU A O 1
ATOM 631 N N . ILE A 1 81 ? 6.285 9.205 -5.781 1.00 84.19 81 ILE A N 1
ATOM 632 C CA . ILE A 1 81 ? 4.888 8.822 -5.570 1.00 84.19 81 ILE A CA 1
ATOM 633 C C . ILE A 1 81 ? 4.026 10.069 -5.772 1.00 84.19 81 ILE A C 1
ATOM 635 O O . ILE A 1 81 ? 3.827 10.853 -4.848 1.00 84.19 81 ILE A O 1
ATOM 639 N N . SER A 1 82 ? 3.504 10.241 -6.985 1.00 85.56 82 SER A N 1
ATOM 640 C CA . SER A 1 82 ? 2.621 11.357 -7.335 1.00 85.56 82 SER A CA 1
ATOM 641 C C . SER A 1 82 ? 1.288 10.827 -7.859 1.00 85.56 82 SER A C 1
ATOM 643 O O . SER A 1 82 ? 1.171 10.361 -8.993 1.00 85.56 82 SER A O 1
ATOM 645 N N . SER A 1 83 ? 0.269 10.838 -6.999 1.00 82.19 83 SER A N 1
ATOM 646 C CA . SER A 1 83 ? -1.079 10.407 -7.372 1.00 82.19 83 SER A CA 1
ATOM 647 C C . SER A 1 83 ? -1.818 11.543 -8.078 1.00 82.19 83 SER A C 1
ATOM 649 O O . SER A 1 83 ? -1.941 12.641 -7.540 1.00 82.19 83 SER A O 1
ATOM 651 N N . ASN A 1 84 ? -2.348 11.283 -9.273 1.00 85.56 84 ASN A N 1
ATOM 652 C CA . ASN A 1 84 ? -3.201 12.225 -9.997 1.00 85.56 84 ASN A CA 1
ATOM 653 C C . ASN A 1 84 ? -4.297 11.472 -10.741 1.00 85.56 84 ASN A C 1
ATOM 655 O O . ASN A 1 84 ? -4.006 10.461 -11.359 1.00 85.56 84 ASN A O 1
ATOM 659 N N . HIS A 1 85 ? -5.541 11.946 -10.741 1.00 82.38 85 HIS A N 1
ATOM 660 C CA . HIS A 1 85 ? -6.626 11.280 -11.470 1.00 82.38 85 HIS A CA 1
ATOM 661 C C . HIS A 1 85 ? -6.332 11.170 -12.977 1.00 82.38 85 HIS A C 1
ATOM 663 O O . HIS A 1 85 ? -6.523 10.103 -13.563 1.00 82.38 85 HIS A O 1
ATOM 669 N N . THR A 1 86 ? -5.770 12.217 -13.584 1.00 85.31 86 THR A N 1
ATOM 670 C CA . THR A 1 86 ? -5.336 12.231 -14.988 1.00 85.31 86 THR A CA 1
ATOM 671 C C . THR A 1 86 ? -4.067 11.391 -15.165 1.00 85.31 86 THR A C 1
ATOM 673 O O . THR A 1 86 ? -3.066 11.637 -14.495 1.00 85.31 86 THR A O 1
ATOM 676 N N . TYR A 1 87 ? -4.099 10.400 -16.064 1.00 83.25 87 TYR A N 1
ATOM 677 C CA . TYR A 1 87 ? -3.007 9.436 -16.269 1.00 83.25 87 TYR A CA 1
ATOM 678 C C . TYR A 1 87 ? -1.676 10.117 -16.613 1.00 83.25 87 TYR A C 1
ATOM 680 O O . TYR A 1 87 ? -0.647 9.821 -16.008 1.00 83.25 87 TYR A O 1
ATOM 688 N N . GLU A 1 88 ? -1.708 11.092 -17.514 1.00 86.25 88 GLU A N 1
ATOM 689 C CA . GLU A 1 88 ? -0.535 11.818 -18.010 1.00 86.25 88 GLU A CA 1
ATOM 690 C C . GLU A 1 88 ? 0.113 12.690 -16.928 1.00 86.25 88 GLU A C 1
ATOM 692 O O . GLU A 1 88 ? 1.265 13.090 -17.060 1.00 86.25 88 GLU A O 1
ATOM 697 N N . LYS A 1 89 ? -0.628 12.984 -15.853 1.00 87.44 89 LYS A N 1
ATOM 698 C CA . LYS A 1 89 ? -0.168 13.790 -14.717 1.00 87.44 89 LYS A CA 1
ATOM 699 C C . LYS A 1 89 ? 0.217 12.947 -13.503 1.00 87.44 89 LYS A C 1
ATOM 701 O O . LYS A 1 89 ? 0.649 13.508 -12.500 1.00 87.44 89 LYS A O 1
ATOM 706 N N . ALA A 1 90 ? -0.004 11.635 -13.547 1.00 87.31 90 ALA A N 1
ATOM 707 C CA . ALA A 1 90 ? 0.401 10.742 -12.474 1.00 87.31 90 ALA A CA 1
ATOM 708 C C . ALA A 1 90 ? 1.910 10.480 -12.558 1.00 87.31 90 ALA A C 1
ATOM 710 O O . ALA A 1 90 ? 2.473 10.377 -13.646 1.00 87.31 90 ALA A O 1
ATOM 711 N N . GLY A 1 91 ? 2.559 10.345 -11.406 1.00 86.75 91 GLY A N 1
ATOM 712 C CA . GLY A 1 91 ? 3.957 9.947 -11.324 1.00 86.75 91 GLY A CA 1
ATOM 713 C C . GLY A 1 91 ? 4.179 8.516 -11.831 1.00 86.75 91 GLY A C 1
ATOM 714 O O . GLY A 1 91 ? 3.230 7.728 -11.910 1.00 86.75 91 GLY A O 1
ATOM 715 N N . PRO A 1 92 ? 5.433 8.145 -12.126 1.00 84.75 92 PRO A N 1
ATOM 716 C CA . PRO A 1 92 ? 5.783 6.888 -12.792 1.00 84.75 92 PRO A CA 1
ATOM 717 C C . PRO A 1 92 ? 5.251 5.639 -12.075 1.00 84.75 92 PRO A C 1
ATOM 719 O O . PRO A 1 92 ? 4.719 4.742 -12.726 1.00 84.75 92 PRO A O 1
ATOM 722 N N . LEU A 1 93 ? 5.302 5.591 -10.738 1.00 85.25 93 LEU A N 1
ATOM 723 C CA . LEU A 1 93 ? 4.759 4.456 -9.982 1.00 85.25 93 LEU A CA 1
ATOM 724 C C . LEU A 1 93 ? 3.228 4.361 -10.104 1.00 85.25 93 LEU A C 1
ATOM 726 O O . LEU A 1 93 ? 2.674 3.282 -10.308 1.00 85.25 93 LEU A O 1
ATOM 730 N N . CYS A 1 94 ? 2.532 5.496 -10.011 1.00 85.56 94 CYS A N 1
ATOM 731 C CA . CYS A 1 94 ? 1.076 5.555 -10.128 1.00 85.56 94 CYS A CA 1
ATOM 732 C C . CYS A 1 94 ? 0.592 5.294 -11.561 1.00 85.56 94 CYS A C 1
ATOM 734 O O . CYS A 1 94 ? -0.518 4.794 -11.740 1.00 85.56 94 CYS A O 1
ATOM 736 N N . GLN A 1 95 ? 1.406 5.612 -12.571 1.00 85.81 95 GLN A N 1
ATOM 737 C CA . GLN A 1 95 ? 1.169 5.207 -13.956 1.00 85.81 95 GLN A CA 1
ATOM 738 C C . GLN A 1 95 ? 1.341 3.699 -14.115 1.00 85.81 95 GLN A C 1
ATOM 740 O O . GLN A 1 95 ? 0.420 3.051 -14.608 1.00 85.81 95 GLN A O 1
ATOM 745 N N . ALA A 1 96 ? 2.456 3.133 -13.639 1.00 83.75 96 ALA A N 1
ATOM 746 C CA . ALA A 1 96 ? 2.726 1.695 -13.688 1.00 83.75 96 ALA A CA 1
ATOM 747 C C . ALA A 1 96 ? 1.597 0.876 -13.042 1.00 83.75 96 ALA A C 1
ATOM 749 O O . ALA A 1 96 ? 1.112 -0.085 -13.633 1.00 83.75 96 ALA A O 1
ATOM 750 N N . ALA A 1 97 ? 1.087 1.321 -11.890 1.00 83.06 97 ALA A N 1
ATOM 751 C CA . ALA A 1 97 ? -0.025 0.674 -11.191 1.00 83.06 97 ALA A CA 1
ATOM 752 C C . ALA A 1 97 ? -1.353 0.664 -11.978 1.00 83.06 97 ALA A C 1
ATOM 754 O O . ALA A 1 97 ? -2.253 -0.110 -11.656 1.00 83.06 97 ALA A O 1
ATOM 755 N N . ARG A 1 98 ? -1.506 1.517 -13.000 1.00 83.38 98 ARG A N 1
ATOM 756 C CA . ARG A 1 98 ? -2.698 1.532 -13.865 1.00 83.38 98 ARG A CA 1
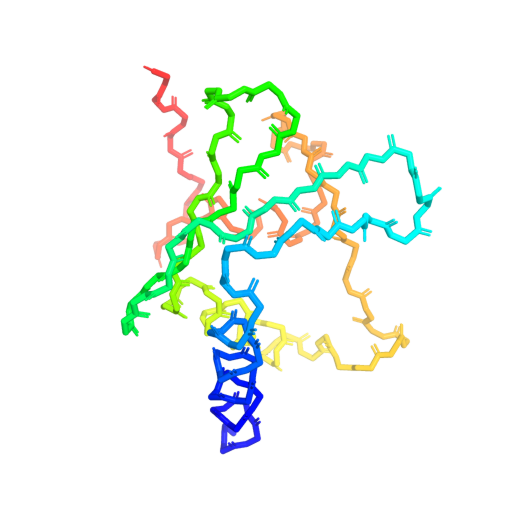ATOM 757 C C . ARG A 1 98 ? -2.601 0.545 -15.010 1.00 83.38 98 ARG A C 1
ATOM 759 O O . ARG A 1 98 ? -3.613 0.323 -15.669 1.00 83.38 98 ARG A O 1
ATOM 766 N N . TYR A 1 99 ? -1.434 -0.025 -15.284 1.00 78.19 99 TYR A N 1
ATOM 767 C CA . TYR A 1 99 ? -1.302 -1.009 -16.345 1.00 78.19 99 TYR A CA 1
ATOM 768 C C . TYR A 1 99 ? -1.879 -2.357 -15.916 1.00 78.19 99 TYR A C 1
ATOM 770 O O . TYR A 1 99 ? -1.650 -2.856 -14.818 1.00 78.19 99 TYR A O 1
ATOM 778 N N . ARG A 1 100 ? -2.644 -2.965 -16.820 1.00 75.88 100 ARG A N 1
ATOM 779 C CA . ARG A 1 100 ? -3.028 -4.375 -16.746 1.00 75.88 100 ARG A CA 1
ATOM 780 C C . ARG A 1 100 ? -1.813 -5.244 -17.065 1.00 75.88 100 ARG A C 1
ATOM 782 O O . ARG A 1 100 ? -0.876 -4.781 -17.708 1.00 75.88 100 ARG A O 1
ATOM 789 N N . ALA A 1 101 ? -1.898 -6.531 -16.730 1.00 70.50 101 ALA A N 1
ATOM 790 C CA . ALA A 1 101 ? -0.871 -7.530 -17.050 1.00 70.50 101 ALA A CA 1
ATOM 791 C C . ALA A 1 101 ? -0.475 -7.570 -18.545 1.00 70.50 101 ALA A C 1
ATOM 793 O O . ALA A 1 101 ? 0.628 -7.973 -18.885 1.00 70.50 101 ALA A O 1
ATOM 794 N N . GLU A 1 102 ? -1.355 -7.113 -19.439 1.00 75.38 102 GLU A N 1
ATOM 795 C CA . GLU A 1 102 ? -1.120 -6.992 -20.885 1.00 75.38 102 GLU A CA 1
ATOM 796 C C . GLU A 1 102 ? -0.326 -5.736 -21.301 1.00 75.38 102 GLU A C 1
ATOM 798 O O . GLU A 1 102 ? -0.278 -5.421 -22.489 1.00 75.38 102 GLU A O 1
ATOM 803 N N . ASN A 1 103 ? 0.223 -4.959 -20.360 1.00 69.75 103 ASN A N 1
ATOM 804 C CA . ASN A 1 103 ? 0.811 -3.638 -20.620 1.00 69.75 103 ASN A CA 1
ATOM 805 C C . ASN A 1 103 ? -0.151 -2.659 -21.319 1.00 69.75 103 ASN A C 1
ATOM 807 O O . ASN A 1 103 ? 0.253 -1.802 -22.103 1.00 69.75 103 ASN A O 1
ATOM 811 N N . LYS A 1 104 ? -1.440 -2.724 -20.974 1.00 71.94 104 LYS A N 1
ATOM 812 C CA . LYS A 1 104 ? -2.443 -1.731 -21.393 1.00 71.94 104 LYS A CA 1
ATOM 813 C C . LYS A 1 104 ? -2.946 -0.925 -20.200 1.00 71.94 104 LYS A C 1
ATOM 815 O O . LYS A 1 104 ? -3.169 -1.534 -19.152 1.00 71.94 104 LYS A O 1
ATOM 820 N N . PRO A 1 105 ? -3.204 0.387 -20.338 1.00 68.25 105 PRO A N 1
ATOM 821 C CA . PRO A 1 105 ? -3.865 1.154 -19.290 1.00 68.25 105 PRO A CA 1
ATOM 822 C C . PRO A 1 105 ? -5.212 0.522 -18.912 1.00 68.25 105 PRO A C 1
ATOM 824 O O . PRO A 1 105 ? -5.994 0.104 -19.770 1.00 68.25 105 PRO A O 1
ATOM 827 N N . GLY A 1 106 ? -5.494 0.432 -17.617 1.00 65.12 106 GLY A N 1
ATOM 828 C CA . GLY A 1 106 ? -6.781 0.002 -17.099 1.00 65.12 106 GLY A CA 1
ATOM 829 C C . GLY A 1 106 ? -7.866 1.015 -17.452 1.00 65.12 106 GLY A C 1
ATOM 830 O O . GLY A 1 106 ? -7.655 2.220 -17.356 1.00 65.12 106 GLY A O 1
ATOM 831 N N . SER A 1 107 ? -9.048 0.542 -17.857 1.00 59.16 107 SER A N 1
ATOM 832 C CA . SER A 1 107 ? -10.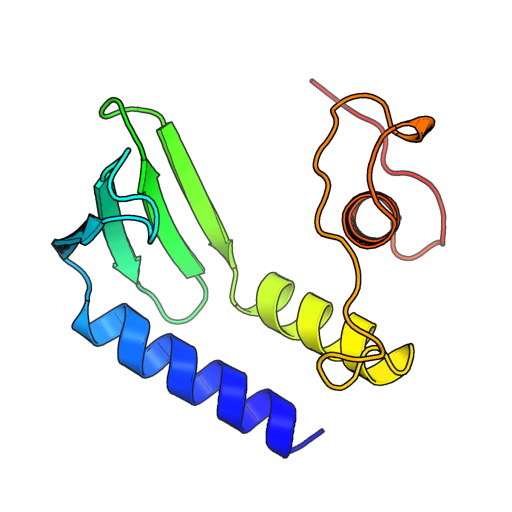196 1.433 -18.037 1.00 59.16 107 SER A CA 1
ATOM 833 C C . SER A 1 107 ? -10.661 1.956 -16.678 1.00 59.16 107 SER A C 1
ATOM 835 O O . SER A 1 107 ? -11.058 1.150 -15.833 1.00 59.16 107 SER A O 1
ATOM 837 N N . LEU A 1 108 ? -10.669 3.277 -16.492 1.00 53.19 108 LEU A N 1
ATOM 838 C CA . LEU A 1 108 ? -11.392 3.929 -15.401 1.00 53.19 108 LEU A CA 1
ATOM 839 C C . LEU A 1 108 ? -12.886 3.635 -15.597 1.00 53.19 108 LEU A C 1
ATOM 841 O O . LEU A 1 108 ? -13.538 4.257 -16.432 1.00 53.19 108 LEU A O 1
ATOM 845 N N . ARG A 1 109 ? -13.419 2.630 -14.902 1.00 43.22 109 ARG A N 1
ATOM 846 C CA . ARG A 1 109 ? -14.865 2.500 -14.719 1.00 43.22 109 ARG A CA 1
ATOM 847 C C . ARG A 1 109 ? -15.165 3.119 -13.361 1.00 43.22 109 ARG A C 1
ATOM 849 O O . ARG A 1 109 ? -14.751 2.556 -12.352 1.00 43.22 109 ARG A O 1
ATOM 856 N N . TYR A 1 110 ? -15.754 4.311 -13.393 1.00 40.16 110 TYR A N 1
ATOM 857 C CA . TYR A 1 110 ? -16.392 4.932 -12.237 1.00 40.16 110 TYR A CA 1
ATOM 858 C C . TYR A 1 110 ? -17.690 4.193 -11.923 1.00 40.16 110 TYR A C 1
ATOM 860 O O . TYR A 1 110 ? -18.369 3.793 -12.899 1.00 40.16 110 TYR A O 1
#